Protein AF-A0A7V9TEN4-F1 (afdb_monomer_lite)

Structure (mmCIF, N/CA/C/O backbone):
data_AF-A0A7V9TEN4-F1
#
_entry.id   AF-A0A7V9TEN4-F1
#
loop_
_atom_site.group_PDB
_atom_site.id
_atom_site.type_symbol
_atom_site.label_atom_id
_atom_site.label_alt_id
_atom_site.label_comp_id
_atom_site.label_asym_id
_atom_site.label_entity_id
_atom_site.label_seq_id
_atom_site.pdbx_PDB_ins_code
_atom_site.Cartn_x
_atom_site.Cartn_y
_atom_site.Cartn_z
_atom_site.occupancy
_atom_site.B_iso_or_equiv
_atom_site.auth_seq_id
_atom_site.auth_comp_id
_atom_site.auth_asym_id
_atom_site.auth_atom_id
_atom_site.pdbx_PDB_model_num
ATOM 1 N N . GLU A 1 1 ? 8.838 16.803 -6.770 1.00 66.44 1 GLU A N 1
ATOM 2 C CA . GLU A 1 1 ? 7.550 17.521 -6.931 1.00 66.44 1 GLU A CA 1
ATOM 3 C C . GLU A 1 1 ? 6.525 17.210 -5.838 1.00 66.44 1 GLU A C 1
ATOM 5 O O . GLU A 1 1 ? 5.969 18.137 -5.276 1.00 66.44 1 GLU A O 1
ATOM 10 N N . ALA A 1 2 ? 6.276 15.947 -5.471 1.00 71.88 2 ALA A N 1
ATOM 11 C CA . ALA A 1 2 ? 5.240 15.613 -4.477 1.00 71.88 2 ALA A CA 1
ATOM 12 C C . ALA A 1 2 ? 5.492 16.160 -3.049 1.00 71.88 2 ALA A C 1
ATOM 14 O O . ALA A 1 2 ? 4.546 16.364 -2.289 1.00 71.88 2 ALA A O 1
ATOM 15 N N . VAL A 1 3 ? 6.752 16.445 -2.716 1.00 70.75 3 VAL A N 1
ATOM 16 C CA . VAL A 1 3 ? 7.196 16.985 -1.419 1.00 70.75 3 VAL A CA 1
ATOM 17 C C . VAL A 1 3 ? 6.781 18.444 -1.241 1.00 70.75 3 VAL A C 1
ATOM 19 O O . VAL A 1 3 ? 6.292 18.817 -0.183 1.00 70.75 3 VAL A O 1
ATOM 22 N N . SER A 1 4 ? 6.896 19.269 -2.290 1.00 76.31 4 SER A N 1
ATOM 23 C CA . SER A 1 4 ? 6.539 20.695 -2.217 1.00 76.31 4 SER A CA 1
ATOM 24 C C . SER A 1 4 ? 5.031 20.926 -2.089 1.00 76.31 4 SER A C 1
ATOM 26 O O . SER A 1 4 ? 4.610 21.997 -1.671 1.00 76.31 4 SER A O 1
ATOM 28 N N . TRP A 1 5 ? 4.224 19.909 -2.409 1.00 81.12 5 TRP A N 1
ATOM 29 C CA . TRP A 1 5 ? 2.774 19.881 -2.200 1.00 81.12 5 TRP A CA 1
ATOM 30 C C . TRP A 1 5 ? 2.356 19.181 -0.896 1.00 81.12 5 TRP A C 1
ATOM 32 O O . TRP A 1 5 ? 1.161 19.030 -0.655 1.00 81.12 5 TRP A O 1
ATOM 42 N N . GLY A 1 6 ? 3.306 18.694 -0.089 1.00 77.75 6 GLY A N 1
ATOM 43 C CA . GLY A 1 6 ? 3.027 17.971 1.158 1.00 77.75 6 GLY A CA 1
ATOM 44 C C . GLY A 1 6 ? 2.376 16.592 0.979 1.00 77.75 6 GLY A C 1
ATOM 45 O O . GLY A 1 6 ? 1.859 16.035 1.940 1.00 77.75 6 GLY A O 1
ATOM 46 N N . LYS A 1 7 ? 2.375 16.027 -0.239 1.00 82.81 7 LYS A N 1
ATOM 47 C CA . LYS A 1 7 ? 1.833 14.678 -0.516 1.00 82.81 7 LYS A CA 1
ATOM 48 C C . LYS A 1 7 ? 2.800 13.569 -0.104 1.00 82.81 7 LYS A C 1
ATOM 50 O O . LYS A 1 7 ? 2.378 12.444 0.137 1.00 82.81 7 LYS A O 1
ATOM 55 N N . VAL A 1 8 ? 4.092 13.887 -0.081 1.00 79.69 8 VAL A N 1
ATOM 56 C CA . VAL A 1 8 ? 5.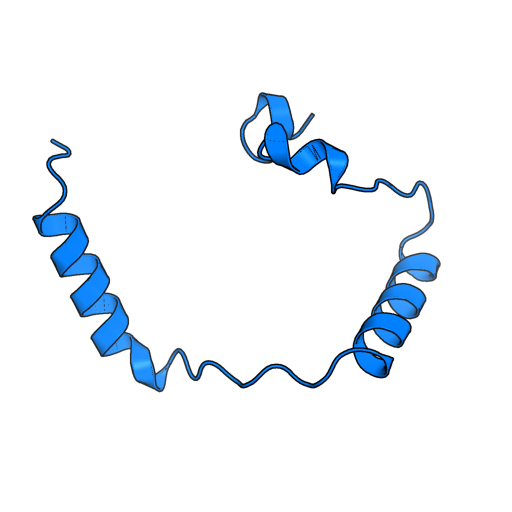161 13.004 0.380 1.00 79.69 8 VAL A CA 1
ATOM 57 C C . VAL A 1 8 ? 5.851 13.695 1.539 1.00 79.69 8 VAL A C 1
ATOM 59 O O . VAL A 1 8 ? 6.268 14.846 1.411 1.00 79.69 8 VAL A O 1
ATOM 62 N N . ASP A 1 9 ? 5.948 12.974 2.647 1.00 82.56 9 ASP A N 1
ATOM 63 C CA . ASP A 1 9 ? 6.728 13.373 3.808 1.00 82.56 9 ASP A CA 1
ATOM 64 C C . ASP A 1 9 ? 8.211 13.529 3.401 1.00 82.56 9 ASP A C 1
ATOM 66 O O . ASP A 1 9 ? 8.797 12.562 2.895 1.00 82.56 9 ASP A O 1
ATOM 70 N N . PRO A 1 10 ? 8.818 14.722 3.563 1.00 81.62 10 PRO A N 1
ATOM 71 C CA . PRO A 1 10 ? 10.218 14.954 3.223 1.00 81.62 10 PRO A CA 1
ATOM 72 C C . PRO A 1 10 ? 11.177 13.990 3.931 1.00 81.62 10 PRO A C 1
ATOM 74 O O . PRO A 1 10 ? 12.161 13.567 3.325 1.00 81.62 10 PRO A O 1
ATOM 77 N N . ASP A 1 11 ? 10.867 13.591 5.167 1.00 85.00 11 ASP A N 1
ATOM 78 C CA . ASP A 1 11 ? 11.731 12.723 5.974 1.00 85.00 11 ASP A CA 1
ATOM 79 C C . ASP A 1 11 ? 11.721 11.270 5.471 1.00 85.00 11 ASP A C 1
ATOM 81 O O . ASP A 1 11 ? 12.631 10.495 5.757 1.00 85.00 11 ASP A O 1
ATOM 85 N N . ARG A 1 12 ? 10.718 10.905 4.661 1.00 80.00 12 ARG A N 1
ATOM 86 C CA . ARG A 1 12 ? 10.571 9.587 4.017 1.00 80.00 12 ARG A CA 1
ATOM 87 C C . ARG A 1 12 ? 11.213 9.518 2.631 1.00 80.00 12 ARG A C 1
ATOM 89 O O . ARG A 1 12 ? 11.222 8.452 2.021 1.00 80.00 12 ARG A O 1
ATOM 96 N N . LEU A 1 13 ? 11.728 10.629 2.100 1.00 78.56 13 LEU A N 1
ATOM 97 C CA . LEU A 1 13 ? 12.365 10.659 0.778 1.00 78.56 13 LEU A CA 1
ATOM 98 C C . LEU A 1 13 ? 13.551 9.705 0.615 1.00 78.56 13 LEU A C 1
ATOM 100 O O . LEU A 1 13 ? 13.656 9.125 -0.465 1.00 78.56 13 LEU A O 1
ATOM 104 N N . PRO A 1 14 ? 14.422 9.508 1.625 1.00 86.25 14 PRO A N 1
ATOM 105 C CA . PRO A 1 14 ? 15.520 8.551 1.511 1.00 86.25 14 PRO A CA 1
ATOM 106 C C . PRO A 1 14 ? 15.053 7.105 1.275 1.00 86.25 14 PRO A C 1
ATOM 108 O O . PRO A 1 14 ? 15.801 6.319 0.701 1.00 86.25 14 PRO A O 1
ATOM 111 N N . ASP A 1 15 ? 13.816 6.772 1.662 1.00 85.25 15 ASP A N 1
ATOM 112 C CA . ASP A 1 15 ? 13.220 5.442 1.485 1.00 85.25 15 ASP A CA 1
ATOM 113 C C . ASP A 1 15 ? 12.489 5.282 0.136 1.00 85.25 15 ASP A C 1
ATOM 115 O O . ASP A 1 15 ? 11.965 4.208 -0.174 1.00 85.25 15 ASP A O 1
ATOM 119 N N . ALA A 1 16 ? 12.410 6.342 -0.675 1.00 88.06 16 ALA A N 1
ATOM 120 C CA . ALA A 1 16 ? 11.700 6.339 -1.948 1.00 88.06 16 ALA A CA 1
ATOM 121 C C . ALA A 1 16 ? 12.648 6.091 -3.130 1.00 88.06 16 ALA A C 1
ATOM 123 O O . ALA A 1 16 ? 13.708 6.702 -3.248 1.00 88.06 16 ALA A O 1
ATOM 124 N N . VAL A 1 17 ? 12.220 5.242 -4.069 1.00 90.19 17 VAL A N 1
ATOM 125 C CA . VAL A 1 17 ? 12.958 4.950 -5.307 1.00 90.19 17 VAL A CA 1
ATOM 126 C C . VAL A 1 17 ? 12.110 5.328 -6.517 1.00 90.19 17 VAL A C 1
ATOM 128 O O . VAL A 1 17 ? 10.922 5.016 -6.576 1.00 90.19 17 VAL A O 1
ATOM 131 N N . VAL A 1 18 ? 12.734 5.981 -7.501 1.00 91.25 18 VAL A N 1
ATOM 132 C CA . VAL A 1 18 ? 12.131 6.276 -8.808 1.00 91.25 18 VAL A CA 1
ATOM 133 C C . VAL A 1 18 ? 12.872 5.481 -9.874 1.00 91.25 18 VAL A C 1
ATOM 135 O O . VAL A 1 18 ? 14.071 5.666 -10.072 1.00 91.25 18 VAL A O 1
ATOM 138 N N . CYS A 1 19 ? 12.152 4.609 -10.577 1.00 93.50 19 CYS A N 1
ATOM 139 C CA . CYS A 1 19 ? 12.699 3.815 -11.671 1.00 93.50 19 CYS A CA 1
ATOM 140 C C . CYS A 1 19 ? 12.211 4.370 -13.014 1.00 93.50 19 CYS A C 1
ATOM 142 O O . CYS A 1 19 ? 11.009 4.406 -13.267 1.00 93.50 19 CYS A O 1
ATOM 144 N N . TYR A 1 20 ? 13.137 4.744 -13.898 1.00 96.06 20 TYR A N 1
ATOM 145 C CA . TYR A 1 20 ? 12.825 5.114 -15.283 1.00 96.06 20 TYR A CA 1
ATOM 146 C C . TYR A 1 20 ? 12.777 3.856 -16.158 1.00 96.06 20 TYR A C 1
ATOM 148 O O . TYR A 1 20 ? 13.742 3.509 -16.833 1.00 96.06 20 TYR A O 1
ATOM 156 N N . VAL A 1 21 ? 11.665 3.130 -16.083 1.00 97.25 21 VAL A N 1
ATOM 157 C CA . VAL A 1 21 ? 11.433 1.854 -16.776 1.00 97.25 21 VAL A CA 1
ATOM 158 C C . VAL A 1 21 ? 9.955 1.727 -17.134 1.00 97.25 21 VAL A C 1
ATOM 160 O O . VAL A 1 21 ? 9.102 2.279 -16.437 1.00 97.25 21 VAL A O 1
ATOM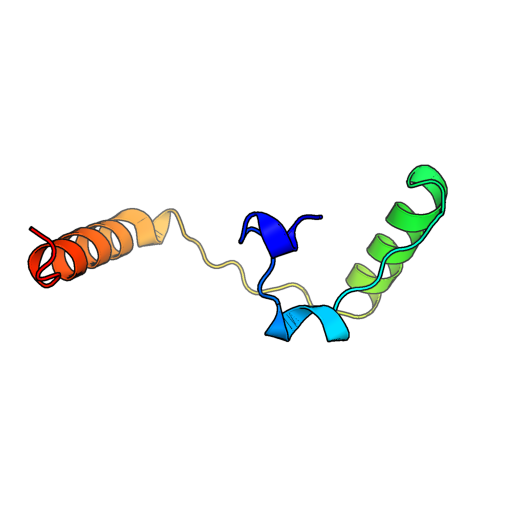 163 N N . ASP A 1 22 ? 9.642 0.995 -18.205 1.00 97.94 22 ASP A N 1
ATOM 164 C CA . ASP A 1 22 ? 8.253 0.719 -18.564 1.00 97.94 22 ASP A CA 1
ATOM 165 C C . ASP A 1 22 ? 7.560 -0.129 -17.482 1.00 97.94 22 ASP A C 1
ATOM 167 O O . ASP A 1 22 ? 8.057 -1.173 -17.040 1.00 97.94 22 ASP A O 1
ATOM 171 N N . SER A 1 23 ? 6.381 0.327 -17.064 1.00 96.56 23 SER A N 1
ATOM 172 C CA . SER A 1 23 ? 5.535 -0.347 -16.083 1.00 96.56 23 SER A CA 1
ATOM 173 C C . SER A 1 23 ? 5.147 -1.772 -16.483 1.00 96.56 23 SER A C 1
ATOM 175 O O . SER A 1 23 ? 5.038 -2.628 -15.605 1.0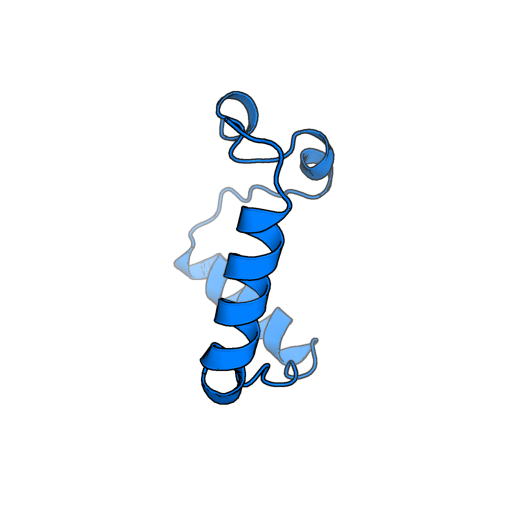0 96.56 23 SER A O 1
ATOM 177 N N . THR A 1 24 ? 5.003 -2.067 -17.780 1.00 97.69 24 THR A N 1
ATOM 178 C CA . THR A 1 24 ? 4.644 -3.408 -18.260 1.00 97.69 24 THR A CA 1
ATOM 179 C C . THR A 1 24 ? 5.759 -4.422 -18.020 1.00 97.69 24 THR A C 1
ATOM 181 O O . THR A 1 24 ? 5.498 -5.622 -18.016 1.00 97.69 24 THR A O 1
ATOM 184 N N . ILE A 1 25 ? 6.991 -3.951 -17.800 1.00 97.62 25 ILE A N 1
ATOM 185 C CA . ILE A 1 25 ? 8.147 -4.774 -17.436 1.00 97.62 25 ILE A CA 1
ATOM 186 C C . ILE A 1 25 ? 8.306 -4.799 -15.914 1.00 97.62 25 ILE A C 1
ATOM 188 O O . ILE A 1 25 ? 8.376 -5.869 -15.310 1.00 97.62 25 ILE A O 1
ATOM 192 N N . ALA A 1 26 ? 8.362 -3.626 -15.279 1.00 97.88 26 ALA A N 1
ATOM 193 C CA . ALA A 1 26 ? 8.732 -3.523 -13.870 1.00 97.88 26 ALA A CA 1
ATOM 194 C C . ALA A 1 26 ? 7.656 -4.054 -12.913 1.00 97.88 26 ALA A C 1
ATOM 196 O O . ALA A 1 26 ? 7.985 -4.739 -11.942 1.00 97.88 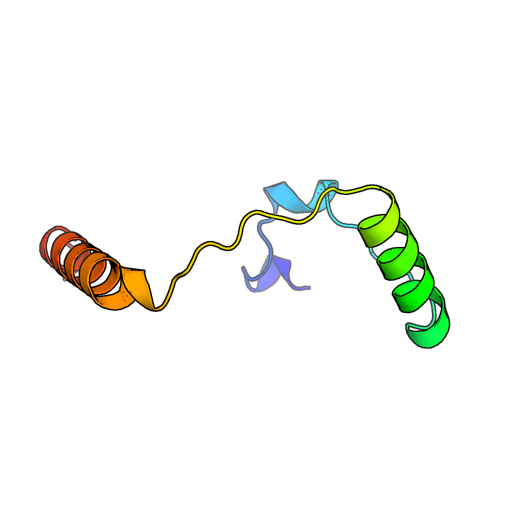26 ALA A O 1
ATOM 197 N N . LEU A 1 27 ? 6.378 -3.767 -13.182 1.00 97.50 27 LEU A N 1
ATOM 198 C CA . LEU A 1 27 ? 5.281 -4.139 -12.291 1.00 97.50 27 LEU A CA 1
ATOM 199 C C . LEU A 1 27 ? 5.147 -5.661 -12.105 1.00 97.50 27 LEU A C 1
ATOM 201 O O . LEU A 1 27 ? 5.165 -6.089 -10.952 1.00 97.50 27 LEU A O 1
ATOM 205 N N . PRO A 1 28 ? 5.068 -6.506 -13.157 1.00 98.06 28 PRO A N 1
ATOM 206 C CA . PRO A 1 28 ? 4.907 -7.946 -12.954 1.00 98.06 28 PRO A CA 1
ATOM 207 C C . PRO A 1 28 ? 6.088 -8.581 -12.208 1.00 98.06 28 PRO A C 1
ATOM 209 O O . PRO A 1 28 ? 5.872 -9.474 -11.390 1.00 98.06 28 PRO A O 1
ATOM 212 N N . ILE A 1 29 ? 7.319 -8.102 -12.425 1.00 97.81 29 ILE A N 1
ATOM 213 C CA . ILE A 1 29 ? 8.510 -8.590 -11.712 1.00 97.81 29 ILE A CA 1
ATOM 214 C C . ILE A 1 29 ? 8.427 -8.235 -10.225 1.00 97.81 29 ILE A C 1
ATOM 216 O O . ILE A 1 29 ? 8.598 -9.109 -9.371 1.00 97.81 29 ILE A O 1
ATOM 220 N N . LEU A 1 30 ? 8.133 -6.969 -9.908 1.00 97.25 30 LEU A N 1
ATOM 221 C CA . LEU A 1 30 ? 7.991 -6.507 -8.528 1.00 97.25 30 LEU A CA 1
ATOM 222 C C . LEU A 1 30 ? 6.868 -7.266 -7.809 1.00 97.25 30 LEU A C 1
ATOM 224 O O . LEU A 1 30 ? 7.057 -7.735 -6.688 1.00 97.25 30 LEU A O 1
ATOM 228 N N . THR A 1 31 ? 5.714 -7.424 -8.464 1.00 96.88 31 THR A N 1
ATOM 229 C CA . THR A 1 31 ? 4.563 -8.152 -7.922 1.00 96.88 31 THR A CA 1
ATOM 230 C C . THR A 1 31 ? 4.898 -9.618 -7.667 1.00 96.88 31 THR A C 1
ATOM 232 O O . THR A 1 31 ? 4.632 -10.112 -6.573 1.00 96.88 31 THR A O 1
ATOM 235 N N . ALA A 1 32 ? 5.522 -10.308 -8.627 1.00 97.94 32 ALA A N 1
ATOM 236 C CA . ALA A 1 32 ? 5.914 -11.705 -8.463 1.00 97.94 32 ALA A CA 1
ATOM 237 C C . ALA A 1 32 ? 6.896 -11.884 -7.297 1.00 97.94 32 ALA A C 1
ATOM 239 O O . ALA A 1 32 ? 6.719 -12.778 -6.471 1.00 97.94 32 ALA A O 1
ATOM 240 N N . TYR A 1 33 ? 7.895 -11.004 -7.186 1.00 97.31 33 TYR A N 1
ATOM 241 C CA . TYR A 1 33 ? 8.848 -11.031 -6.079 1.00 97.31 33 TYR A CA 1
ATOM 242 C C . TYR A 1 33 ? 8.167 -10.801 -4.725 1.00 97.31 33 TYR A C 1
ATOM 244 O O . TYR A 1 33 ? 8.371 -11.583 -3.796 1.00 97.31 33 TYR A O 1
ATOM 252 N N . ALA A 1 34 ? 7.337 -9.761 -4.613 1.00 96.19 34 ALA A N 1
ATOM 253 C CA . ALA A 1 34 ? 6.663 -9.415 -3.365 1.00 96.19 34 ALA A CA 1
ATOM 254 C C . ALA A 1 34 ? 5.753 -10.551 -2.875 1.00 96.19 34 ALA A C 1
ATOM 256 O O . ALA A 1 34 ? 5.812 -10.916 -1.703 1.00 96.19 34 ALA A O 1
ATOM 257 N N . LEU A 1 35 ? 4.970 -11.156 -3.776 1.00 95.50 35 LEU A N 1
ATOM 258 C CA . LEU A 1 35 ? 4.079 -12.272 -3.444 1.00 95.50 35 LEU A CA 1
ATOM 259 C C . LEU A 1 35 ? 4.836 -13.561 -3.101 1.00 95.50 35 LEU A C 1
ATOM 261 O O . LEU A 1 35 ? 4.372 -14.331 -2.269 1.00 95.50 35 LEU A O 1
ATOM 265 N N . ALA A 1 36 ? 5.991 -13.809 -3.725 1.00 96.81 36 ALA A N 1
ATOM 266 C CA . ALA A 1 36 ? 6.784 -15.008 -3.460 1.00 96.81 36 ALA A CA 1
ATOM 267 C C . ALA A 1 36 ? 7.592 -14.926 -2.154 1.00 96.81 36 ALA A C 1
ATOM 269 O O . ALA A 1 36 ? 7.956 -15.958 -1.593 1.00 96.81 36 ALA A O 1
ATOM 270 N N . ARG A 1 37 ? 7.939 -13.714 -1.699 1.00 97.50 37 ARG A N 1
ATOM 271 C CA . ARG A 1 37 ? 8.826 -13.501 -0.542 1.00 97.50 37 ARG A CA 1
ATOM 272 C C . ARG A 1 37 ? 8.110 -13.080 0.734 1.00 97.50 37 ARG A C 1
ATOM 274 O O . ARG A 1 37 ? 8.699 -13.227 1.800 1.00 97.50 37 ARG A O 1
ATOM 281 N N . HIS A 1 38 ? 6.894 -12.548 0.641 1.00 95.81 38 HIS A N 1
ATOM 282 C CA . HIS A 1 38 ? 6.143 -12.053 1.791 1.00 95.81 38 HIS A CA 1
ATOM 283 C C . HIS A 1 38 ? 4.935 -12.949 2.084 1.00 95.81 38 HIS A C 1
ATOM 285 O O . HIS A 1 38 ? 4.206 -13.336 1.172 1.00 95.81 38 HIS A O 1
ATOM 291 N N . GLU A 1 39 ? 4.692 -13.252 3.360 1.00 94.44 39 GLU A N 1
ATOM 292 C CA . GLU A 1 39 ? 3.517 -14.029 3.764 1.00 94.44 39 GLU A CA 1
ATOM 293 C C . GLU A 1 39 ? 2.203 -13.273 3.487 1.00 94.44 39 GLU A C 1
ATOM 295 O O . GLU A 1 39 ? 2.173 -12.037 3.507 1.00 94.44 39 GLU A O 1
ATOM 300 N N . PRO A 1 40 ? 1.079 -13.961 3.237 1.00 91.56 40 PRO A N 1
ATOM 301 C CA . PRO A 1 40 ? -0.210 -13.291 3.128 1.00 91.56 40 PRO A CA 1
ATOM 302 C C . PRO A 1 40 ? -0.524 -12.480 4.391 1.00 91.56 40 PRO A C 1
ATOM 304 O O . PRO A 1 40 ? -0.490 -12.999 5.503 1.00 91.56 40 PRO A O 1
ATOM 307 N N . ARG A 1 41 ? -0.868 -11.200 4.223 1.00 92.81 41 ARG A N 1
ATOM 308 C CA . ARG A 1 41 ? -1.266 -10.347 5.348 1.00 92.81 41 ARG A CA 1
ATOM 309 C C . ARG A 1 41 ? -2.594 -10.832 5.927 1.00 92.81 41 ARG A C 1
ATOM 311 O O . ARG A 1 41 ? -3.548 -11.048 5.180 1.00 92.81 41 ARG A O 1
ATOM 318 N N . GLU A 1 42 ? -2.685 -10.890 7.253 1.00 94.50 42 GLU A N 1
ATOM 319 C CA . GLU A 1 42 ? -3.945 -11.180 7.935 1.00 94.50 42 GLU A CA 1
ATOM 320 C C . GLU A 1 42 ? -5.048 -10.178 7.514 1.00 94.50 42 GLU A C 1
ATOM 322 O O . GLU A 1 42 ? -4.848 -8.953 7.585 1.00 94.50 42 GLU A O 1
ATOM 327 N N . PRO A 1 43 ? -6.218 -10.658 7.050 1.00 94.25 43 PRO A N 1
ATOM 328 C CA . PRO A 1 43 ? -7.316 -9.785 6.664 1.00 94.25 43 PRO A CA 1
ATOM 329 C C . PRO A 1 43 ? -7.849 -8.994 7.861 1.00 94.25 43 PRO A C 1
ATOM 331 O O . PRO A 1 43 ? -8.336 -9.561 8.830 1.00 94.25 43 PRO A O 1
ATOM 334 N N . LYS A 1 44 ? -7.867 -7.662 7.755 1.00 92.81 44 LYS A N 1
ATOM 335 C CA . LYS A 1 44 ? -8.335 -6.774 8.838 1.00 92.81 44 LYS A CA 1
ATOM 336 C C . LYS A 1 44 ? -9.846 -6.812 9.113 1.00 92.81 44 LYS A C 1
ATOM 338 O O . LYS A 1 44 ? -10.279 -6.188 10.077 1.00 92.81 44 LYS A O 1
ATOM 343 N N . ARG A 1 45 ? -10.639 -7.446 8.235 1.00 95.00 45 ARG A N 1
ATOM 344 C CA . ARG A 1 45 ? -12.113 -7.558 8.329 1.00 95.00 45 ARG A CA 1
ATOM 345 C C . ARG A 1 45 ? -12.802 -6.229 8.688 1.00 95.00 45 ARG A C 1
ATOM 347 O O . ARG A 1 45 ? -13.636 -6.146 9.578 1.00 95.00 45 ARG A O 1
ATOM 354 N N . LEU A 1 46 ? -12.430 -5.160 7.977 1.00 95.38 46 LEU A N 1
ATOM 355 C CA . LEU A 1 46 ? -12.824 -3.787 8.325 1.00 95.38 46 LEU A CA 1
ATOM 356 C C . LEU A 1 46 ? -14.337 -3.547 8.293 1.00 95.38 46 LEU A C 1
ATOM 358 O O . LEU A 1 46 ? -14.823 -2.698 9.030 1.00 95.38 46 LEU A O 1
ATOM 362 N N . TYR A 1 47 ? -15.071 -4.283 7.457 1.00 95.62 47 TYR A N 1
ATOM 363 C CA . TYR A 1 47 ? -16.522 -4.145 7.378 1.00 95.62 47 TYR A CA 1
ATOM 364 C C . TYR A 1 47 ? -17.206 -4.601 8.672 1.00 95.62 47 TYR A C 1
ATOM 366 O O . TYR A 1 47 ? -18.048 -3.882 9.202 1.00 95.62 47 TYR A O 1
ATOM 374 N N . ASP A 1 48 ? -16.759 -5.725 9.236 1.00 96.50 48 ASP A N 1
ATOM 375 C CA . ASP A 1 48 ? -17.267 -6.253 10.509 1.00 96.50 48 ASP A CA 1
ATOM 376 C C . ASP A 1 48 ? -16.994 -5.279 11.670 1.00 96.50 48 ASP A C 1
ATOM 378 O O . ASP A 1 48 ? -17.745 -5.216 12.638 1.00 96.50 48 ASP A O 1
ATOM 382 N N . ARG A 1 49 ? -15.941 -4.462 11.539 1.00 96.06 49 ARG A N 1
ATOM 383 C CA . ARG A 1 49 ? -15.522 -3.443 12.513 1.00 96.06 49 ARG A CA 1
ATOM 384 C C . ARG A 1 49 ? -16.052 -2.039 12.221 1.00 96.06 49 ARG A C 1
ATOM 386 O O . ARG A 1 49 ? -15.664 -1.089 12.894 1.00 96.06 49 ARG A O 1
ATOM 393 N N . CYS A 1 50 ? -16.916 -1.866 11.222 1.00 96.69 50 CYS A N 1
ATOM 394 C CA . CYS A 1 50 ? -17.336 -0.535 10.778 1.00 96.69 50 CYS A CA 1
ATOM 395 C C . CYS A 1 50 ? -17.999 0.281 11.905 1.00 96.69 50 CYS A C 1
ATOM 397 O O . CYS A 1 50 ? -17.688 1.460 12.063 1.00 96.69 50 CYS A O 1
ATOM 399 N N . GLY A 1 51 ? -18.843 -0.350 12.733 1.00 97.31 51 GLY A N 1
ATOM 400 C CA . GLY A 1 51 ? -19.486 0.308 13.880 1.00 97.31 51 GLY A CA 1
ATOM 401 C C . GLY A 1 51 ? -18.479 0.841 14.905 1.00 97.31 51 GLY A C 1
ATOM 402 O O . GLY A 1 51 ? -18.482 2.032 15.203 1.00 97.31 51 GLY A O 1
ATOM 403 N N . GLU A 1 52 ? -17.557 -0.018 15.352 1.00 97.19 52 GLU A N 1
ATOM 404 C CA . GLU A 1 52 ? -16.449 0.332 16.260 1.00 97.19 52 GLU A CA 1
ATOM 405 C C . GLU A 1 52 ? -15.626 1.511 15.712 1.00 97.19 52 GLU A C 1
ATOM 407 O O . GLU A 1 52 ? -15.346 2.479 16.418 1.00 97.19 52 GLU A O 1
ATOM 412 N N . LEU A 1 53 ? -15.260 1.454 14.428 1.00 97.19 53 LEU A N 1
ATOM 413 C CA . LEU A 1 53 ? -14.443 2.484 13.785 1.00 97.19 53 LEU A CA 1
ATOM 414 C C . LEU A 1 53 ? -15.178 3.828 13.682 1.00 97.19 53 LEU A C 1
ATOM 416 O O . LEU A 1 53 ? -14.555 4.879 13.837 1.00 97.19 53 LEU A O 1
ATOM 420 N N . MET A 1 54 ? -16.492 3.808 13.447 1.00 97.44 54 MET A N 1
ATOM 421 C CA . MET A 1 54 ? -17.313 5.020 13.412 1.00 97.44 54 MET A CA 1
ATOM 422 C C . MET A 1 54 ? -17.481 5.645 14.798 1.00 97.44 54 MET A C 1
ATOM 424 O O . MET A 1 54 ? -17.423 6.869 14.927 1.00 97.44 54 MET A O 1
ATOM 428 N N . GLU A 1 55 ? -17.652 4.833 15.839 1.00 97.38 55 GLU A N 1
ATOM 429 C CA . GLU A 1 55 ? -17.698 5.316 17.222 1.00 97.38 55 GLU A CA 1
ATOM 430 C C . GLU A 1 55 ? -16.368 5.941 17.638 1.00 97.38 55 GLU A C 1
ATOM 432 O O . GLU A 1 55 ? -16.352 7.049 18.185 1.00 97.38 55 GLU A O 1
ATOM 437 N N . LEU A 1 56 ? -15.252 5.282 17.307 1.00 96.50 56 LEU A N 1
ATOM 438 C CA . LEU A 1 56 ? -13.917 5.824 17.536 1.00 96.50 56 LEU A CA 1
ATOM 439 C C . LEU A 1 56 ? -13.773 7.189 16.857 1.00 96.50 56 LEU A C 1
ATOM 441 O O . LEU A 1 56 ? -13.427 8.162 17.527 1.00 96.50 56 LEU A O 1
ATOM 445 N N . LEU A 1 57 ? -14.121 7.285 15.570 1.00 96.25 57 LEU A N 1
ATOM 446 C CA . LEU A 1 57 ? -14.049 8.529 14.803 1.00 96.25 57 LEU A CA 1
ATOM 447 C C . LEU A 1 57 ? -14.865 9.658 15.452 1.00 96.25 57 LEU A C 1
ATOM 449 O O . LEU A 1 57 ? -14.365 10.772 15.602 1.00 96.25 57 LEU A O 1
ATOM 453 N N . GLN A 1 58 ? -16.102 9.379 15.873 1.00 96.00 58 GLN A N 1
ATOM 454 C CA . GLN A 1 58 ? -16.945 10.367 16.554 1.00 96.00 58 GLN A CA 1
ATOM 455 C C . GLN A 1 58 ? -16.363 10.792 17.903 1.00 96.00 58 GLN A C 1
ATOM 457 O O . GLN A 1 58 ? -16.431 11.969 18.258 1.00 96.00 58 GLN A O 1
ATOM 462 N N . SER A 1 59 ? -15.819 9.846 18.671 1.00 96.06 59 SER A N 1
ATOM 463 C CA . SER A 1 59 ? -15.236 10.134 19.980 1.00 96.06 59 SER A CA 1
ATOM 464 C C . SER A 1 59 ? -13.993 11.017 19.858 1.00 96.06 59 SER A C 1
ATOM 466 O O . SER A 1 59 ? -13.879 12.001 20.584 1.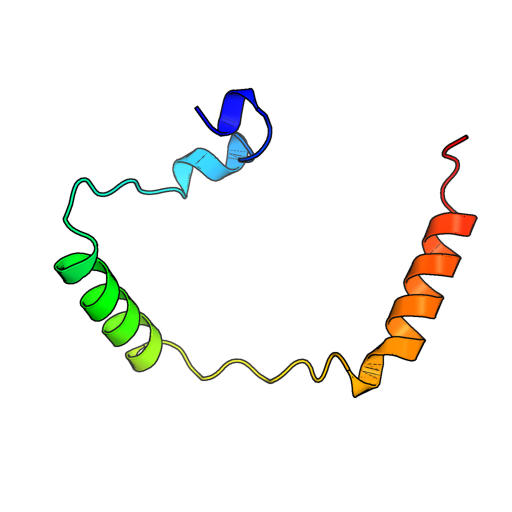00 96.06 59 SER A O 1
ATOM 468 N N . GLU A 1 60 ? -13.113 10.730 18.898 1.00 95.94 60 GLU A N 1
ATOM 469 C CA . GLU A 1 60 ? -11.904 11.512 18.644 1.00 95.94 60 GLU A CA 1
ATOM 470 C C . GLU A 1 60 ? -12.239 12.899 18.096 1.00 95.94 60 GLU A C 1
ATOM 472 O O . GLU A 1 60 ? -11.649 13.888 18.526 1.00 95.94 60 GLU A O 1
ATOM 477 N N . TYR A 1 61 ? -13.259 13.010 17.240 1.00 93.25 61 TYR A N 1
ATOM 478 C CA . TYR A 1 61 ? -13.753 14.310 16.793 1.00 93.25 61 TYR A CA 1
ATOM 479 C C . TYR A 1 61 ? -14.254 15.169 17.962 1.00 93.25 61 TYR A C 1
ATOM 481 O O . TYR A 1 61 ? -13.850 16.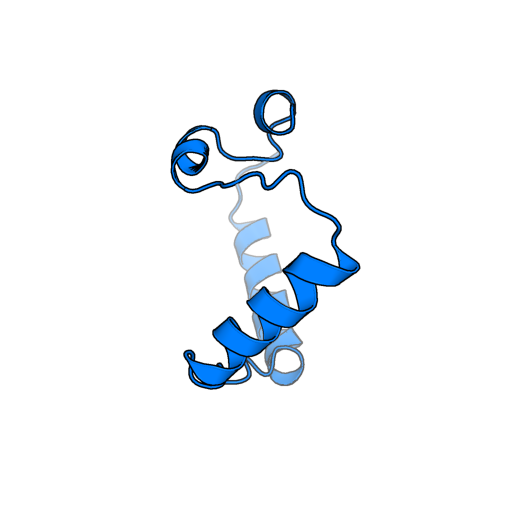322 18.090 1.00 93.25 61 TYR A O 1
ATOM 489 N N . LYS A 1 62 ? -15.074 14.599 18.857 1.00 93.56 62 LYS A N 1
ATOM 490 C CA . LYS A 1 62 ? -15.592 15.305 20.044 1.00 93.56 62 LYS A CA 1
ATOM 491 C C . LYS A 1 62 ? -14.488 15.743 21.012 1.00 93.56 62 LYS A C 1
ATOM 493 O O . LYS A 1 62 ? -14.663 16.745 21.696 1.00 93.56 62 LYS A O 1
ATOM 498 N N . LYS A 1 63 ? -13.384 14.994 21.091 1.00 92.31 63 LYS A N 1
ATOM 499 C CA . LYS A 1 63 ? -12.203 15.344 21.899 1.00 92.31 63 LYS A CA 1
ATOM 500 C C . LYS A 1 63 ? -11.299 16.369 21.216 1.00 92.31 63 LYS A C 1
ATOM 502 O O . LYS A 1 63 ? -10.467 16.976 21.883 1.00 92.31 63 LYS A O 1
ATOM 507 N N . SER A 1 64 ? -11.404 16.527 19.897 1.00 88.94 64 SER A N 1
ATOM 508 C CA . SER A 1 64 ? -10.556 17.457 19.165 1.00 88.94 64 SER A CA 1
ATOM 509 C C . SER A 1 64 ? -10.990 18.900 19.448 1.00 88.94 64 SER A C 1
ATOM 511 O O . SER A 1 64 ? -12.107 19.304 19.143 1.00 88.94 64 SER A O 1
ATOM 513 N N . GLU A 1 65 ? -10.086 19.698 20.012 1.00 73.06 65 GLU A N 1
ATOM 514 C CA . GLU A 1 65 ? -10.272 21.127 20.341 1.00 73.06 65 GLU A CA 1
ATOM 515 C C . GLU A 1 65 ? -10.300 22.040 19.095 1.00 73.06 65 GLU A C 1
ATOM 517 O O . GLU A 1 65 ? -10.079 23.250 19.172 1.00 73.06 65 GLU A O 1
ATOM 522 N N . ARG A 1 66 ? -10.522 21.478 17.903 1.00 64.06 66 ARG A N 1
ATOM 523 C CA . ARG A 1 66 ? -10.491 22.245 16.661 1.00 64.06 66 ARG A CA 1
ATOM 524 C C . ARG A 1 66 ? -11.854 22.912 16.450 1.00 64.06 66 ARG A C 1
ATOM 526 O O . ARG A 1 66 ? -12.766 22.298 15.903 1.00 64.06 66 ARG A O 1
ATOM 533 N N . ARG A 1 67 ? -11.974 24.157 16.927 1.00 54.09 67 ARG A N 1
ATOM 534 C CA . ARG A 1 67 ? -12.953 25.134 16.420 1.00 54.09 67 ARG A CA 1
ATOM 535 C C . ARG A 1 67 ? -12.688 25.457 14.953 1.00 54.09 67 ARG A C 1
ATOM 537 O O . ARG A 1 67 ? -11.496 25.522 14.573 1.00 54.09 67 ARG A O 1
#

Foldseek 3Di:
DCVVVVNDDPVCVVVDDDDPDDCVPPVVVVVVVCPVPDDDDDDPPVVVCVVVVVVVVVVVVVVDPDD

Sequence (67 aa):
EAVSWGKVDPDRLPDAVVCYVDSTIALPILTAYALARHEPREPKRLYDRCGELMELLQSEYKKSERR

Radius of gyration: 19.22 Å; chains: 1; bounding box: 35×40×40 Å

pLDDT: mean 90.4, std 9.66, range [54.09, 98.06]

Secondary structure (DSSP, 8-state):
-TTTTTSS-GGGGGG-----S-HHHHHHHHHHHHHHHSPPPPP--TTTTHHHHHHHHHHHHHH----